Protein AF-A0A1B6LUY5-F1 (afdb_monomer)

Radius of gyration: 15.47 Å; Cα contacts (8 Å, |Δi|>4): 117; chains: 1; bounding box: 33×31×54 Å

Foldseek 3Di:
DVVVVVVVVVVVVVVVLVVLVVVLVVLVVCLVVVHDCVVVALVSLLVSLLRLALSSLQSLLSVLLVDDPVRLVNNVVVVVLVSLVVSLVVLVVVPPPDPRSVSSNVSSVSNNVSLCPDPPSVD

pLDDT: mean 88.22, std 9.44, range [56.03, 97.12]

Nearest PDB structures (foldseek):
  6qvh-assembly1_A  TM=4.435E-01  e=5.216E+00  Streptomyces lividans 1326

Secondary structure (DSSP, 8-state):
-HHHHHHHHHHHHHHHHHHHHHHHHHHHHHHHHT---TT--HHHHHHHHTS--HHHHHHHHHHHTT--HHHHHHHHHTTHHHHHHHHHHHHHHT--SSHHHHHHHHHHHHHHHHHHTSSSTT-

Organism: NCBI:txid36148

Structure (mmCIF, N/CA/C/O backbone):
data_AF-A0A1B6LUY5-F1
#
_entry.id   AF-A0A1B6LUY5-F1
#
loop_
_atom_site.group_PDB
_atom_site.id
_atom_site.type_symbol
_atom_site.label_atom_id
_atom_site.label_alt_id
_atom_site.label_comp_id
_atom_site.label_asym_id
_atom_site.label_entity_id
_atom_site.label_seq_id
_atom_site.pdbx_PDB_ins_code
_atom_site.Cartn_x
_atom_site.Cartn_y
_atom_site.Cartn_z
_atom_site.occupancy
_atom_site.B_iso_or_equiv
_atom_site.auth_seq_id
_atom_site.auth_comp_id
_atom_site.auth_asym_id
_atom_site.auth_atom_id
_atom_site.pdbx_PDB_model_num
ATOM 1 N N . ASP A 1 1 ? -2.981 0.185 -38.526 1.00 75.06 1 ASP A N 1
ATOM 2 C CA . ASP A 1 1 ? -1.573 -0.161 -38.239 1.00 75.06 1 ASP A CA 1
ATOM 3 C C . ASP A 1 1 ? -1.399 -0.546 -36.767 1.00 75.06 1 ASP A C 1
ATOM 5 O O . ASP A 1 1 ? -1.910 0.148 -35.888 1.00 75.06 1 ASP A O 1
ATOM 9 N N . ALA A 1 2 ? -0.711 -1.658 -36.504 1.00 62.69 2 ALA A N 1
ATOM 10 C CA . ALA A 1 2 ? -0.390 -2.151 -35.165 1.00 62.69 2 ALA A CA 1
ATOM 11 C C . ALA A 1 2 ? 0.497 -1.172 -34.373 1.00 62.69 2 ALA A C 1
ATOM 13 O O . ALA A 1 2 ? 0.278 -0.996 -33.174 1.00 62.69 2 ALA A O 1
ATOM 14 N N . ARG A 1 3 ? 1.407 -0.442 -35.040 1.00 65.62 3 ARG A N 1
ATOM 15 C CA . ARG A 1 3 ? 2.269 0.566 -34.386 1.00 65.62 3 ARG A CA 1
ATOM 16 C C . ARG A 1 3 ? 1.484 1.774 -33.870 1.00 65.62 3 ARG A C 1
ATOM 18 O O . ARG A 1 3 ? 1.812 2.326 -32.823 1.00 65.62 3 ARG A O 1
ATOM 25 N N . GLY A 1 4 ? 0.415 2.172 -34.562 1.00 72.06 4 GLY A N 1
ATOM 26 C CA . GLY A 1 4 ? -0.482 3.247 -34.117 1.00 72.06 4 GLY A CA 1
ATOM 27 C C . GLY A 1 4 ? -1.395 2.862 -32.944 1.00 72.06 4 GLY A C 1
ATOM 28 O O . GLY A 1 4 ? -1.838 3.734 -32.197 1.00 72.06 4 GLY A O 1
ATOM 29 N N . ARG A 1 5 ? -1.690 1.569 -32.756 1.00 79.31 5 ARG A N 1
ATOM 30 C CA . ARG A 1 5 ? -2.412 1.076 -31.567 1.00 79.31 5 ARG A CA 1
ATOM 31 C C . ARG A 1 5 ? -1.488 0.988 -30.352 1.00 79.31 5 ARG A C 1
ATOM 33 O O . ARG A 1 5 ? -1.865 1.463 -29.290 1.00 79.31 5 ARG A O 1
ATOM 40 N N . TRP A 1 6 ? -0.265 0.484 -30.540 1.00 71.38 6 TRP A N 1
ATOM 41 C CA . TRP A 1 6 ? 0.757 0.419 -29.488 1.00 71.38 6 TRP A CA 1
ATOM 42 C C . TRP A 1 6 ? 1.101 1.798 -28.915 1.00 71.38 6 TRP A C 1
ATOM 44 O O . TRP A 1 6 ? 1.078 1.977 -27.704 1.00 71.38 6 TRP A O 1
ATOM 54 N N . ARG A 1 7 ? 1.327 2.805 -29.772 1.00 74.50 7 ARG A N 1
ATOM 55 C CA . ARG A 1 7 ? 1.593 4.182 -29.316 1.00 74.50 7 ARG A CA 1
ATOM 56 C C . ARG A 1 7 ? 0.463 4.760 -28.462 1.00 74.50 7 ARG A C 1
ATOM 58 O O . ARG A 1 7 ? 0.735 5.359 -27.431 1.00 74.50 7 ARG A O 1
ATOM 65 N N . ARG A 1 8 ? -0.798 4.538 -28.854 1.00 72.25 8 ARG A N 1
ATOM 66 C CA . ARG A 1 8 ? -1.961 4.982 -28.069 1.00 72.25 8 ARG A CA 1
ATOM 67 C C . ARG A 1 8 ? -2.065 4.258 -26.729 1.00 72.25 8 ARG A C 1
ATOM 69 O O . ARG A 1 8 ? -2.309 4.913 -25.728 1.00 72.25 8 ARG A O 1
ATOM 76 N N . ALA A 1 9 ? -1.833 2.946 -26.701 1.00 71.12 9 ALA A N 1
ATOM 77 C CA . ALA A 1 9 ? -1.841 2.174 -25.459 1.00 71.12 9 ALA A CA 1
ATOM 78 C C . ALA A 1 9 ? -0.751 2.644 -24.480 1.00 71.12 9 ALA A C 1
ATOM 80 O O . ALA A 1 9 ? -1.042 2.853 -23.308 1.00 71.12 9 ALA A O 1
ATOM 81 N N . VAL A 1 10 ? 0.469 2.892 -24.973 1.00 74.38 10 VAL A N 1
ATOM 82 C CA . VAL A 1 10 ? 1.578 3.435 -24.166 1.00 74.38 10 VAL A CA 1
ATOM 83 C C . VAL A 1 10 ? 1.268 4.845 -23.660 1.00 74.38 10 VAL A C 1
ATOM 85 O O . VAL A 1 10 ? 1.565 5.183 -22.521 1.00 74.38 10 VAL A O 1
ATOM 88 N N . GLN A 1 11 ? 0.653 5.690 -24.484 1.00 75.44 11 GLN A N 1
ATOM 89 C CA . GLN A 1 11 ? 0.321 7.051 -24.071 1.00 75.44 11 GLN A CA 1
ATOM 90 C C . GLN A 1 11 ? -0.810 7.088 -23.036 1.00 75.44 11 GLN A C 1
ATOM 92 O O . GLN A 1 11 ? -0.754 7.885 -22.103 1.00 75.44 11 GLN A O 1
ATOM 97 N N . LEU A 1 12 ? -1.794 6.192 -23.162 1.00 75.69 12 LEU A N 1
ATOM 98 C CA . LEU A 1 12 ? -2.829 5.988 -22.150 1.00 75.69 12 LEU A CA 1
ATOM 99 C C . LEU A 1 12 ? -2.226 5.471 -20.838 1.00 75.69 12 LEU A C 1
ATOM 101 O O . LEU A 1 12 ? -2.536 6.018 -19.785 1.00 75.69 12 LEU A O 1
ATOM 105 N N . SER A 1 13 ? -1.325 4.483 -20.883 1.00 74.50 13 SER A N 1
ATOM 106 C CA . SER A 1 13 ? -0.705 3.942 -19.666 1.00 74.50 13 SER A CA 1
ATOM 107 C C . SER A 1 13 ? 0.190 4.960 -18.953 1.00 74.50 13 SER A C 1
ATOM 109 O O . SER A 1 13 ? 0.146 5.051 -17.729 1.00 74.50 13 SER A O 1
ATOM 111 N N . LEU A 1 14 ? 0.946 5.774 -19.697 1.00 74.88 14 LEU A N 1
ATOM 112 C CA . LEU A 1 14 ? 1.728 6.882 -19.136 1.00 74.88 14 LEU A CA 1
ATOM 113 C C . LEU A 1 14 ? 0.838 7.969 -18.520 1.00 74.88 14 LEU A C 1
ATOM 115 O O . LEU A 1 14 ? 1.184 8.517 -17.476 1.00 74.88 14 LEU A O 1
ATOM 119 N N . GLY A 1 15 ? -0.299 8.283 -19.149 1.00 79.12 15 GLY A N 1
ATOM 120 C CA . GLY A 1 15 ? -1.276 9.227 -18.603 1.00 79.12 15 GLY A CA 1
ATOM 121 C C . GLY A 1 15 ? -1.866 8.745 -17.278 1.00 79.12 15 GLY A C 1
ATOM 122 O O . GLY A 1 15 ? -1.888 9.497 -16.308 1.00 79.12 15 GLY A O 1
ATOM 123 N N . VAL A 1 16 ? -2.255 7.469 -17.218 1.00 76.50 16 VAL A N 1
ATOM 124 C CA . VAL A 1 16 ? -2.764 6.833 -15.994 1.00 76.50 16 VAL A CA 1
ATOM 125 C C . VAL A 1 16 ? -1.703 6.823 -14.892 1.00 76.50 16 VAL A C 1
ATOM 127 O O . VAL A 1 16 ? -2.007 7.205 -13.768 1.00 76.50 16 VAL A O 1
ATOM 130 N N . ALA A 1 17 ? -0.454 6.456 -15.200 1.00 74.75 17 ALA A N 1
ATOM 131 C CA . ALA A 1 17 ? 0.627 6.447 -14.212 1.00 74.75 17 ALA A CA 1
ATOM 132 C C . ALA A 1 17 ? 0.851 7.832 -13.579 1.00 74.75 17 ALA A C 1
ATOM 134 O O . ALA A 1 17 ? 0.896 7.943 -12.358 1.00 74.75 17 ALA A O 1
ATOM 135 N N . ARG A 1 18 ? 0.894 8.892 -14.400 1.00 78.88 18 ARG A N 1
ATOM 136 C CA . ARG A 1 18 ? 1.039 10.279 -13.923 1.00 78.88 18 ARG A CA 1
ATOM 137 C C . ARG A 1 18 ? -0.129 10.739 -13.060 1.00 78.88 18 ARG A C 1
ATOM 139 O O . ARG A 1 18 ? 0.075 11.439 -12.077 1.00 78.88 18 ARG A O 1
ATOM 146 N N . GLN A 1 19 ? -1.351 10.373 -13.439 1.00 80.75 19 GLN A N 1
ATOM 147 C CA . GLN A 1 19 ? -2.530 10.718 -12.653 1.00 80.75 19 GLN A CA 1
ATOM 148 C C . GLN A 1 19 ? -2.483 10.035 -11.283 1.00 80.75 19 GLN A C 1
ATOM 150 O O . GLN A 1 19 ? -2.710 10.683 -10.270 1.00 80.75 19 GLN A O 1
ATOM 155 N N . VAL A 1 20 ? -2.128 8.751 -11.240 1.00 76.50 20 VAL A N 1
ATOM 156 C CA . VAL A 1 20 ? -2.036 7.996 -9.985 1.00 76.50 20 VAL A CA 1
ATOM 157 C C . VAL A 1 20 ? -0.906 8.514 -9.086 1.00 76.50 20 VAL A C 1
ATOM 159 O O . VAL A 1 20 ? -1.080 8.581 -7.872 1.00 76.50 20 VAL A O 1
ATOM 162 N N . GLU A 1 21 ? 0.225 8.926 -9.659 1.00 80.75 21 GLU A N 1
ATOM 163 C CA . GLU A 1 21 ? 1.286 9.629 -8.925 1.00 80.75 21 GLU A CA 1
ATOM 164 C C . GLU A 1 21 ? 0.764 10.924 -8.280 1.00 80.75 21 GLU A C 1
ATOM 166 O O . GLU A 1 21 ? 0.991 11.147 -7.087 1.00 80.75 21 GLU A O 1
ATOM 171 N N . ALA A 1 22 ? 0.003 11.735 -9.020 1.00 87.31 22 ALA A N 1
ATOM 172 C CA . ALA A 1 22 ? -0.597 12.960 -8.492 1.00 87.31 22 ALA A CA 1
ATOM 173 C C . ALA A 1 22 ? -1.594 12.688 -7.348 1.00 87.31 22 ALA A C 1
ATOM 175 O O . ALA A 1 22 ? -1.619 13.431 -6.367 1.00 87.31 22 ALA A O 1
ATOM 176 N N . GLU A 1 23 ? -2.370 11.600 -7.417 1.00 88.44 23 GLU A N 1
ATOM 177 C CA . GLU A 1 23 ? -3.241 11.190 -6.304 1.00 88.44 23 GLU A CA 1
ATOM 178 C C . GLU A 1 23 ? -2.427 10.813 -5.053 1.00 88.44 23 GLU A C 1
ATOM 180 O O . GLU A 1 23 ? -2.823 11.140 -3.936 1.00 88.44 23 GLU A O 1
ATOM 185 N N . GLY A 1 24 ? -1.251 10.193 -5.207 1.00 89.94 24 GLY A N 1
ATOM 186 C CA . GLY A 1 24 ? -0.345 9.906 -4.087 1.00 89.94 24 GLY A CA 1
ATOM 187 C C . GLY A 1 24 ? 0.151 11.168 -3.377 1.00 89.94 24 GLY A C 1
ATOM 188 O O . GLY A 1 24 ? 0.198 11.219 -2.145 1.00 89.94 24 GLY A O 1
ATOM 189 N N . GLU A 1 25 ? 0.484 12.208 -4.140 1.00 92.19 25 GLU A N 1
ATOM 190 C CA . GLU A 1 25 ? 0.870 13.519 -3.600 1.00 92.19 25 GLU A CA 1
ATOM 191 C C . GLU A 1 25 ? -0.296 14.213 -2.899 1.00 92.19 25 GLU A C 1
ATOM 193 O O . GLU A 1 25 ? -0.133 14.738 -1.794 1.00 92.19 25 GLU A O 1
ATOM 198 N N . ARG A 1 26 ? -1.484 14.160 -3.502 1.00 93.25 26 ARG A N 1
ATOM 199 C CA . ARG A 1 26 ? -2.703 14.724 -2.927 1.00 93.25 26 ARG A CA 1
ATOM 200 C C . ARG A 1 26 ? -3.075 14.040 -1.612 1.00 93.25 26 ARG A C 1
ATOM 202 O O . ARG A 1 26 ? -3.325 14.726 -0.628 1.00 93.25 26 ARG A O 1
ATOM 209 N N . LEU A 1 27 ? -3.007 12.709 -1.543 1.00 94.00 27 LEU A N 1
ATOM 210 C CA . LEU A 1 27 ? -3.225 11.971 -0.296 1.00 94.00 27 LEU A CA 1
ATOM 211 C C . LEU A 1 27 ? -2.233 12.410 0.787 1.00 94.00 27 LEU A C 1
ATOM 213 O O . LEU A 1 27 ? -2.613 12.619 1.939 1.00 94.00 27 LEU A O 1
ATOM 217 N N . LEU A 1 28 ? -0.955 12.593 0.442 1.00 93.62 28 LEU A N 1
ATOM 218 C CA . LEU A 1 2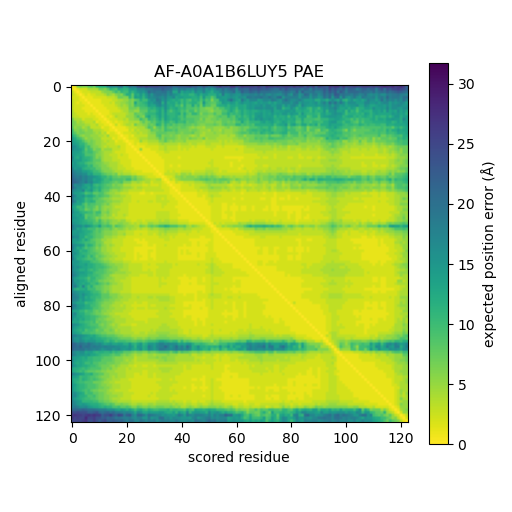8 ? 0.035 13.098 1.398 1.00 93.62 28 LEU A CA 1
ATOM 219 C C . LEU A 1 28 ? -0.294 14.505 1.887 1.00 93.62 28 LEU A C 1
ATOM 221 O O . LEU A 1 28 ? -0.101 14.785 3.074 1.00 93.62 28 LEU A O 1
ATOM 225 N N . GLN A 1 29 ? -0.765 15.375 0.998 1.00 93.81 29 GLN A N 1
ATOM 226 C CA . GLN A 1 29 ? -1.197 16.719 1.350 1.00 93.81 29 GLN A CA 1
ATOM 227 C C . GLN A 1 29 ? -2.371 16.669 2.333 1.00 93.81 29 GLN A C 1
ATOM 229 O O . GLN A 1 29 ? -2.246 17.219 3.427 1.00 93.81 29 GLN A O 1
ATOM 234 N N . ASP A 1 30 ? -3.437 15.937 2.013 1.00 93.69 30 ASP A N 1
ATOM 235 C CA . ASP A 1 30 ? -4.630 15.802 2.858 1.00 93.69 30 ASP A CA 1
ATOM 236 C C . ASP A 1 30 ? -4.264 15.261 4.256 1.00 93.69 30 ASP A C 1
ATOM 238 O O . ASP A 1 30 ? -4.670 15.809 5.286 1.00 93.69 30 ASP A O 1
ATOM 242 N N . ILE A 1 31 ? -3.403 14.234 4.306 1.00 93.00 31 ILE A N 1
ATOM 243 C CA . ILE A 1 31 ? -2.879 13.636 5.545 1.00 93.00 31 ILE A CA 1
ATOM 244 C C . ILE A 1 31 ? -2.103 14.651 6.389 1.00 93.00 31 ILE A C 1
ATOM 246 O O . ILE A 1 31 ? -2.230 14.648 7.621 1.00 93.00 31 ILE A O 1
ATOM 250 N N . ASN A 1 32 ? -1.249 15.464 5.764 1.00 92.38 32 ASN A N 1
ATOM 251 C CA . ASN A 1 32 ? -0.404 16.436 6.462 1.00 92.38 32 ASN A CA 1
ATOM 252 C C . ASN A 1 32 ? -1.205 17.666 6.913 1.00 92.38 32 ASN A C 1
ATOM 254 O O . ASN A 1 32 ? -0.899 18.237 7.957 1.00 92.38 32 ASN A O 1
ATOM 258 N N . SER A 1 33 ? -2.238 18.042 6.161 1.00 92.88 33 SER A N 1
ATOM 259 C CA . SER A 1 33 ? -3.168 19.121 6.499 1.00 92.88 33 SER A CA 1
ATOM 260 C C . SER A 1 33 ? -4.232 18.707 7.521 1.00 92.88 33 SER A C 1
ATOM 262 O O . SER A 1 33 ? -4.981 19.562 7.983 1.00 92.88 33 SER A O 1
ATOM 264 N N . GLY A 1 34 ? -4.297 17.421 7.893 1.00 88.81 34 GLY A N 1
ATOM 265 C CA . GLY A 1 34 ? -5.283 16.908 8.846 1.00 88.81 34 GLY A CA 1
ATOM 266 C C . GLY A 1 34 ? -6.716 16.988 8.320 1.00 88.81 34 GLY A C 1
ATOM 267 O O . GLY A 1 34 ? -7.643 17.141 9.112 1.00 88.81 34 GLY A O 1
ATOM 268 N N . GLN A 1 35 ? -6.889 16.938 6.996 1.00 87.69 35 GLN A N 1
ATOM 269 C CA . GLN A 1 35 ? -8.210 16.935 6.379 1.00 87.69 35 GLN A CA 1
ATOM 270 C C . GLN A 1 35 ? -8.942 15.622 6.654 1.00 87.69 35 GLN A C 1
ATOM 272 O O . GLN A 1 35 ? -8.339 14.619 7.045 1.00 87.69 35 GLN A O 1
ATOM 277 N N . ASP A 1 36 ? -10.255 15.643 6.429 1.00 86.06 36 ASP A N 1
ATOM 278 C CA . ASP A 1 36 ? -11.029 14.412 6.360 1.00 86.06 36 ASP A CA 1
ATOM 279 C C . ASP A 1 36 ? -10.473 13.515 5.243 1.00 86.06 36 ASP A C 1
ATOM 281 O O . ASP A 1 36 ? -10.097 13.995 4.171 1.00 86.06 36 ASP A O 1
ATOM 285 N N . LEU A 1 37 ? -10.374 12.219 5.533 1.00 90.38 37 LEU A N 1
ATOM 286 C CA . LEU A 1 37 ? -9.801 11.214 4.637 1.00 90.38 37 LEU A CA 1
ATOM 287 C C . LEU A 1 37 ? -10.881 10.307 4.039 1.00 90.38 37 LEU A C 1
ATOM 289 O O . LEU A 1 37 ? -10.546 9.298 3.428 1.00 90.38 37 LEU A O 1
ATOM 293 N N . SER A 1 38 ? -12.160 10.657 4.203 1.00 87.69 38 SER A N 1
ATOM 294 C CA . SER A 1 38 ? -13.292 9.893 3.672 1.00 87.69 38 SER A CA 1
ATOM 295 C C . SER A 1 38 ? -13.248 9.725 2.152 1.00 87.69 38 SER A C 1
ATOM 297 O O . SER A 1 38 ? -13.642 8.680 1.662 1.00 87.69 38 SER A O 1
ATOM 299 N N . GLN A 1 39 ? -12.6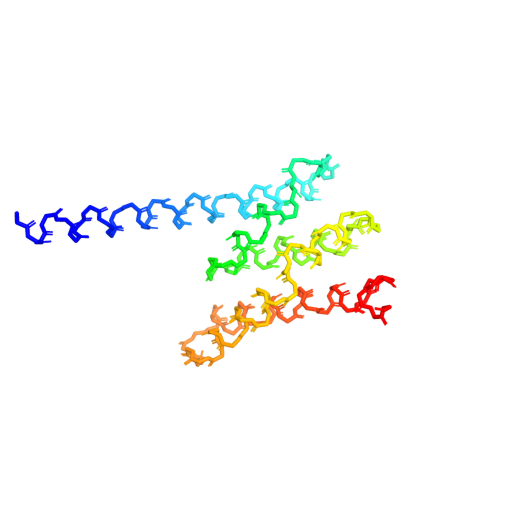85 10.672 1.388 1.00 88.69 39 GLN A N 1
ATOM 300 C CA . GLN A 1 39 ? -12.510 10.492 -0.062 1.00 88.69 39 GLN A CA 1
ATOM 301 C C . GLN A 1 39 ? -11.509 9.386 -0.447 1.00 88.69 39 GLN A C 1
ATOM 303 O O . GLN A 1 39 ? -11.477 8.965 -1.604 1.00 88.69 39 GLN A O 1
ATOM 308 N N . TRP A 1 40 ? -10.667 8.937 0.487 1.00 94.31 40 TRP A N 1
ATOM 309 C CA . TRP A 1 40 ? -9.619 7.947 0.245 1.00 94.31 40 TRP A CA 1
ATOM 310 C C . TRP A 1 40 ? -10.117 6.544 0.572 1.00 94.31 40 TRP A C 1
ATOM 312 O O . TRP A 1 40 ? -9.686 5.903 1.531 1.00 94.31 40 TRP A O 1
ATOM 322 N N . GLU A 1 41 ? -11.050 6.084 -0.255 1.00 94.56 41 GLU A N 1
ATOM 323 C CA . GLU A 1 41 ? -11.661 4.764 -0.132 1.00 94.56 41 GLU A CA 1
ATOM 324 C C . GLU A 1 41 ? -10.635 3.634 -0.365 1.00 94.56 41 GLU A C 1
ATOM 326 O O . GLU A 1 41 ? -9.672 3.812 -1.132 1.00 94.56 41 GLU A O 1
ATOM 331 N N . PRO A 1 42 ? -10.822 2.455 0.260 1.00 95.31 42 PRO A N 1
ATOM 332 C CA . PRO A 1 42 ? -9.890 1.334 0.146 1.00 95.31 42 PRO A CA 1
ATOM 333 C C . PRO A 1 42 ? -9.582 0.923 -1.298 1.00 95.31 42 PRO A C 1
ATOM 335 O O . PRO A 1 42 ? -8.412 0.767 -1.649 1.00 95.31 42 PRO A O 1
ATOM 338 N N . ASP A 1 43 ? -10.598 0.834 -2.161 1.00 93.69 43 ASP A N 1
ATOM 339 C CA . ASP A 1 43 ? -10.438 0.446 -3.569 1.00 93.69 43 ASP A CA 1
ATOM 340 C C . ASP A 1 43 ? -9.509 1.384 -4.346 1.00 93.69 43 ASP A C 1
ATOM 342 O O . ASP A 1 43 ? -8.665 0.932 -5.127 1.00 93.69 43 ASP A O 1
ATOM 346 N N . LEU A 1 44 ? -9.625 2.696 -4.114 1.00 92.31 44 LEU A N 1
ATOM 3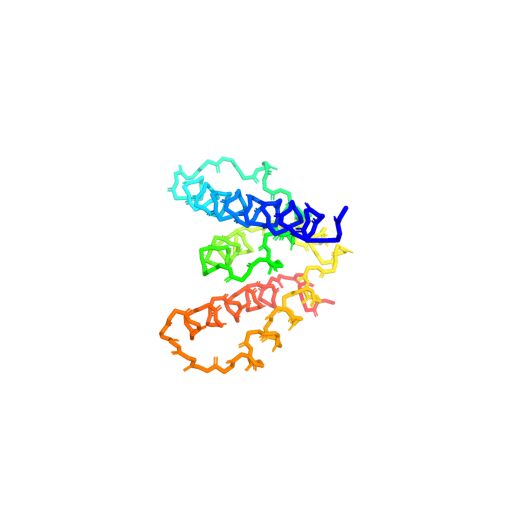47 C CA . LEU A 1 44 ? -8.761 3.693 -4.744 1.00 92.31 44 LEU A CA 1
ATOM 348 C C . LEU A 1 44 ? -7.314 3.506 -4.278 1.00 92.31 44 LEU A C 1
ATOM 350 O O . LEU A 1 44 ? -6.392 3.465 -5.094 1.00 92.31 44 LEU A O 1
ATOM 354 N N . CYS A 1 45 ? -7.114 3.318 -2.975 1.00 94.38 45 CYS A N 1
ATOM 355 C CA . CYS A 1 45 ? -5.791 3.079 -2.408 1.00 94.38 45 CYS A CA 1
ATOM 356 C C . CYS A 1 45 ? -5.168 1.783 -2.953 1.00 94.38 45 CYS A C 1
ATOM 358 O O . CYS A 1 45 ? -3.987 1.754 -3.297 1.00 94.38 45 CYS A O 1
ATOM 360 N N . ILE A 1 46 ? -5.958 0.724 -3.126 1.00 94.75 46 ILE A N 1
ATOM 361 C CA . ILE A 1 46 ? -5.508 -0.537 -3.729 1.00 94.75 46 ILE A CA 1
ATOM 362 C C . ILE A 1 46 ? -5.096 -0.336 -5.192 1.00 94.75 46 ILE A C 1
ATOM 364 O O . ILE A 1 46 ? -4.064 -0.857 -5.623 1.00 94.75 46 ILE A O 1
ATOM 368 N N . GLN A 1 47 ? -5.837 0.463 -5.964 1.00 91.69 47 GLN A N 1
ATOM 369 C CA . GLN A 1 47 ? -5.434 0.823 -7.328 1.00 91.69 47 GLN A CA 1
ATOM 370 C C . GLN A 1 47 ? -4.108 1.592 -7.348 1.00 91.69 47 GLN A C 1
ATOM 372 O O . GLN A 1 47 ? -3.247 1.310 -8.185 1.00 91.69 47 GLN A O 1
ATOM 377 N N . MET A 1 48 ? -3.904 2.506 -6.400 1.00 92.88 48 MET A N 1
ATOM 378 C CA . MET A 1 48 ? -2.653 3.251 -6.259 1.00 92.88 48 MET A CA 1
ATOM 379 C C . MET A 1 48 ? -1.460 2.342 -5.915 1.00 92.88 48 MET A C 1
ATOM 381 O O . MET A 1 48 ? -0.374 2.553 -6.458 1.00 92.88 48 MET A O 1
ATOM 385 N N . LEU A 1 49 ? -1.646 1.304 -5.085 1.00 93.94 49 LEU A N 1
ATOM 386 C CA . LEU A 1 49 ? -0.602 0.320 -4.728 1.00 93.94 49 LEU A CA 1
ATOM 387 C C . LEU A 1 49 ? -0.088 -0.500 -5.917 1.00 93.94 49 LEU A C 1
ATOM 389 O O . LEU A 1 49 ? 1.032 -1.011 -5.875 1.00 93.94 49 LEU A O 1
ATOM 393 N N . ARG A 1 50 ? -0.885 -0.635 -6.983 1.00 90.69 50 ARG A N 1
ATOM 394 C CA . ARG A 1 50 ? -0.480 -1.345 -8.208 1.00 90.69 50 ARG A CA 1
ATOM 395 C C . ARG A 1 50 ? 0.481 -0.528 -9.070 1.00 90.69 50 ARG A C 1
ATOM 397 O O . ARG A 1 50 ? 1.132 -1.086 -9.955 1.00 90.69 50 ARG A O 1
ATOM 404 N N . ILE A 1 51 ? 0.585 0.779 -8.823 1.00 85.69 51 ILE A N 1
ATOM 405 C CA . ILE A 1 51 ? 1.525 1.662 -9.508 1.00 85.69 51 ILE A CA 1
ATOM 406 C C . ILE A 1 51 ? 2.791 1.788 -8.649 1.00 85.69 51 ILE A C 1
ATOM 408 O O . ILE A 1 51 ? 2.711 2.213 -7.497 1.00 85.69 51 ILE A O 1
ATOM 412 N N . PRO A 1 52 ? 3.976 1.430 -9.178 1.00 76.31 52 PRO A N 1
ATOM 413 C CA . PRO A 1 52 ? 5.216 1.338 -8.411 1.00 76.31 52 PRO A CA 1
ATOM 414 C C . PRO A 1 52 ? 5.858 2.717 -8.182 1.00 76.31 52 PRO A C 1
ATOM 416 O O . PRO A 1 52 ? 7.020 2.925 -8.523 1.00 76.31 52 PRO A O 1
ATOM 419 N N . ALA A 1 53 ? 5.103 3.659 -7.624 1.00 84.38 53 ALA A N 1
ATOM 420 C CA . ALA A 1 53 ? 5.580 4.984 -7.257 1.00 84.38 53 ALA A CA 1
ATOM 421 C C . ALA A 1 53 ? 5.820 5.047 -5.745 1.00 84.38 53 ALA A C 1
ATOM 423 O O . ALA A 1 53 ? 4.933 4.736 -4.948 1.00 84.38 53 ALA A O 1
ATOM 424 N N . ALA A 1 54 ? 7.017 5.479 -5.337 1.00 88.38 54 ALA A N 1
ATOM 425 C CA . ALA A 1 54 ? 7.400 5.566 -3.927 1.00 88.38 54 ALA A CA 1
ATOM 426 C C . ALA A 1 54 ? 6.391 6.373 -3.093 1.00 88.38 54 ALA A C 1
ATOM 428 O O . ALA A 1 54 ? 6.030 5.966 -1.988 1.00 88.38 54 ALA A O 1
ATOM 429 N N . GLN A 1 55 ? 5.909 7.492 -3.642 1.00 90.94 55 GLN A N 1
ATOM 430 C CA . GLN A 1 55 ? 4.937 8.364 -2.984 1.00 90.94 55 GLN A CA 1
ATOM 431 C C . GLN A 1 55 ? 3.634 7.652 -2.627 1.00 90.94 55 GLN A C 1
ATOM 433 O O . GLN A 1 55 ? 3.131 7.870 -1.528 1.00 90.94 55 GLN A O 1
ATOM 438 N N . ASN A 1 56 ? 3.146 6.742 -3.475 1.00 93.44 56 ASN A N 1
ATOM 439 C CA . ASN A 1 56 ? 1.920 5.992 -3.202 1.00 93.44 56 ASN A CA 1
ATOM 440 C C . ASN A 1 56 ? 2.082 5.148 -1.940 1.00 93.44 56 ASN A C 1
ATOM 442 O O . ASN A 1 56 ? 1.255 5.220 -1.036 1.00 93.44 56 ASN A O 1
ATOM 446 N N . TYR A 1 57 ? 3.190 4.413 -1.825 1.00 95.81 57 TYR A N 1
ATOM 447 C CA . TYR A 1 57 ? 3.461 3.607 -0.636 1.00 95.81 57 TYR A CA 1
ATOM 448 C C . TYR A 1 57 ? 3.643 4.464 0.621 1.00 95.81 57 TYR A C 1
ATOM 450 O O . TYR A 1 57 ? 3.163 4.090 1.689 1.00 95.81 57 TYR A O 1
ATOM 458 N N . VAL A 1 58 ? 4.295 5.629 0.527 1.00 95.81 58 VAL A N 1
ATOM 459 C CA . VAL A 1 58 ? 4.416 6.546 1.677 1.00 95.81 58 VAL A CA 1
ATOM 460 C C . VAL A 1 58 ? 3.037 7.036 2.122 1.00 95.81 58 VAL A C 1
ATOM 462 O O . VAL A 1 58 ? 2.730 7.013 3.317 1.00 95.81 58 VAL A O 1
ATOM 465 N N . ALA A 1 59 ? 2.213 7.477 1.173 1.00 95.69 59 ALA A N 1
ATOM 466 C CA . ALA A 1 59 ? 0.880 8.013 1.415 1.00 95.69 59 ALA A CA 1
ATOM 467 C C . ALA A 1 59 ? -0.026 6.967 2.072 1.00 95.69 59 ALA A C 1
ATOM 469 O O . ALA A 1 59 ? -0.590 7.195 3.144 1.00 95.69 59 ALA A O 1
ATOM 470 N N . ILE A 1 60 ? -0.065 5.773 1.488 1.00 96.50 60 ILE A N 1
ATOM 471 C CA . ILE A 1 60 ? -0.927 4.677 1.924 1.00 96.50 60 ILE A CA 1
ATOM 472 C C . ILE A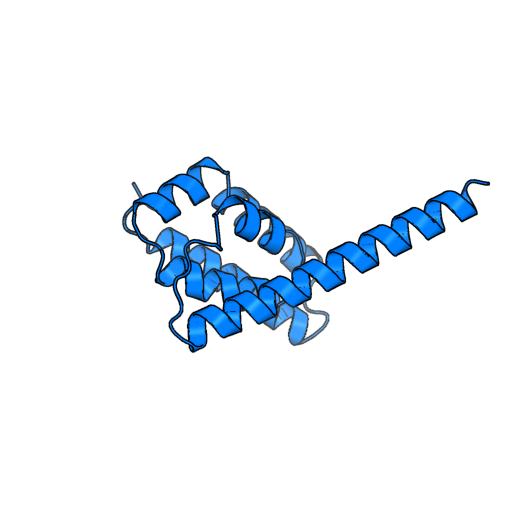 1 60 ? -0.439 4.092 3.250 1.00 96.50 60 ILE A C 1
ATOM 474 O O . ILE A 1 60 ? -1.248 3.841 4.133 1.00 96.50 60 ILE A O 1
ATOM 478 N N . SER A 1 61 ? 0.873 3.984 3.477 1.00 96.69 61 SER A N 1
ATOM 479 C CA . SER A 1 61 ? 1.434 3.611 4.788 1.00 96.69 61 SER A CA 1
ATOM 480 C C . SER A 1 61 ? 0.964 4.548 5.904 1.00 96.69 61 SER A C 1
ATOM 482 O O . SER A 1 61 ? 0.654 4.097 7.010 1.00 96.69 61 SER A O 1
ATOM 484 N N . LYS A 1 62 ? 0.892 5.860 5.641 1.00 96.12 62 LYS A N 1
ATOM 485 C CA . LYS A 1 62 ? 0.367 6.833 6.611 1.00 96.12 62 LYS A CA 1
ATOM 486 C C . LYS A 1 62 ? -1.146 6.699 6.799 1.00 96.12 62 LYS A C 1
ATOM 488 O O . LYS A 1 62 ? -1.594 6.791 7.941 1.00 96.12 62 LYS A O 1
ATOM 493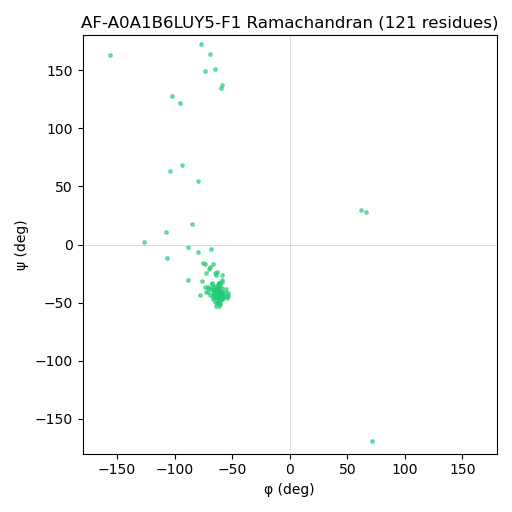 N N . LEU A 1 63 ? -1.903 6.475 5.724 1.00 96.19 63 LEU A N 1
ATOM 494 C CA . LEU A 1 63 ? -3.351 6.258 5.783 1.00 96.19 63 LEU A CA 1
ATOM 495 C C . LEU A 1 63 ? -3.689 5.003 6.597 1.00 96.19 63 LEU A C 1
ATOM 497 O O . LEU A 1 63 ? -4.442 5.092 7.560 1.00 96.19 63 LEU A O 1
ATOM 501 N N . LEU A 1 64 ? -3.049 3.870 6.297 1.00 96.06 64 LEU A N 1
ATOM 502 C CA . LEU A 1 64 ? -3.244 2.586 6.982 1.00 96.06 64 LEU A CA 1
ATOM 503 C C . LEU A 1 64 ? -3.021 2.684 8.496 1.00 96.06 64 LEU A C 1
ATOM 505 O O . LEU A 1 64 ? -3.763 2.092 9.270 1.00 96.06 64 LEU A O 1
ATOM 509 N N . LYS A 1 65 ? -2.035 3.474 8.938 1.00 94.56 65 LYS A N 1
ATOM 510 C CA . LYS A 1 65 ? -1.765 3.706 10.371 1.00 94.56 65 LYS A CA 1
ATOM 511 C C . LYS A 1 65 ? -2.846 4.524 11.082 1.00 94.56 65 LYS A C 1
ATOM 513 O O . LYS A 1 65 ? -2.877 4.531 12.308 1.00 94.56 65 LYS A O 1
ATOM 518 N N . ARG A 1 66 ? -3.667 5.265 10.335 1.00 92.81 66 ARG A N 1
ATOM 519 C CA . ARG A 1 66 ? -4.762 6.108 10.845 1.00 92.81 66 ARG A CA 1
ATOM 520 C C . ARG A 1 66 ? -6.140 5.508 10.569 1.00 92.81 66 ARG A C 1
ATOM 522 O O . ARG A 1 66 ? -7.127 6.010 11.102 1.00 92.81 66 ARG A O 1
ATOM 529 N N . ALA A 1 67 ? -6.206 4.477 9.732 1.00 93.56 67 ALA A N 1
ATOM 530 C CA . ALA A 1 67 ? -7.439 3.828 9.340 1.00 93.56 67 ALA A CA 1
ATOM 531 C C . ALA A 1 67 ? -8.157 3.260 10.568 1.00 93.56 67 ALA A C 1
ATOM 533 O O . ALA A 1 67 ? -7.558 2.634 11.445 1.00 93.56 67 ALA A O 1
ATOM 534 N N . ASN A 1 68 ? -9.465 3.490 10.625 1.00 93.25 68 ASN A N 1
ATOM 535 C CA . ASN A 1 68 ? -10.313 2.882 11.637 1.00 93.25 68 ASN A CA 1
ATOM 536 C C . ASN A 1 68 ? -10.607 1.409 11.285 1.00 93.25 68 ASN A C 1
ATOM 538 O O . ASN A 1 68 ? -10.297 0.936 10.190 1.00 93.25 68 ASN A O 1
ATOM 542 N N . LYS A 1 69 ? -11.243 0.689 12.219 1.00 93.38 69 LYS A N 1
ATOM 543 C CA . LYS A 1 69 ? -11.573 -0.737 12.059 1.00 93.38 69 LYS A CA 1
ATOM 544 C C . LYS A 1 69 ? -12.367 -1.024 10.777 1.00 93.38 69 LYS A C 1
ATOM 546 O O . LYS A 1 69 ? -12.056 -1.985 10.086 1.00 93.38 69 LYS A O 1
ATOM 551 N N . LYS A 1 70 ? -13.373 -0.197 10.473 1.00 94.12 70 LYS A N 1
ATOM 552 C CA . LYS A 1 70 ? -14.249 -0.378 9.309 1.00 94.12 70 LYS A CA 1
ATOM 553 C C . LYS A 1 70 ? -13.460 -0.268 8.003 1.00 94.12 70 LYS A C 1
ATOM 555 O O . LYS A 1 70 ? -13.520 -1.175 7.189 1.00 94.12 70 LYS A O 1
ATOM 560 N N . TRP A 1 71 ? -12.671 0.795 7.854 1.00 95.50 71 TRP A N 1
ATOM 561 C CA . TRP A 1 71 ? -11.853 1.008 6.660 1.00 95.50 71 TRP A CA 1
ATOM 562 C C . TRP A 1 71 ? -10.839 -0.128 6.463 1.00 95.50 71 TRP A C 1
ATOM 564 O O . TRP A 1 71 ? -10.652 -0.612 5.353 1.00 95.50 71 TRP A O 1
ATOM 574 N N . MET A 1 72 ? -10.195 -0.589 7.546 1.00 96.62 72 MET A N 1
ATOM 575 C CA . MET A 1 72 ? -9.238 -1.702 7.478 1.00 96.62 72 MET A CA 1
ATOM 576 C C . MET A 1 72 ? -9.905 -3.018 7.055 1.00 96.62 72 MET A C 1
ATOM 578 O O . MET A 1 72 ? -9.315 -3.763 6.280 1.00 96.62 72 MET A O 1
ATOM 582 N N . LEU A 1 73 ? -11.122 -3.298 7.538 1.00 95.44 73 LEU A N 1
ATOM 583 C CA . LEU A 1 73 ? -11.896 -4.466 7.108 1.00 95.44 73 LEU A CA 1
ATOM 584 C C . LEU A 1 73 ? -12.189 -4.410 5.609 1.00 95.44 73 LEU A C 1
ATOM 586 O O . LEU A 1 73 ? -11.842 -5.346 4.901 1.00 95.44 73 LEU A O 1
ATOM 590 N N . GLU A 1 74 ? -12.729 -3.294 5.123 1.00 96.06 74 GLU A N 1
ATOM 591 C CA . GLU A 1 74 ? -13.029 -3.108 3.698 1.00 96.06 74 GLU A CA 1
ATOM 592 C C . GLU A 1 74 ? -11.760 -3.236 2.832 1.00 96.06 74 GLU A C 1
ATOM 594 O O . GLU A 1 74 ? -11.765 -3.903 1.802 1.00 96.06 74 GLU A O 1
ATOM 599 N N . PHE A 1 75 ? -10.627 -2.682 3.280 1.00 96.81 75 PHE A N 1
ATOM 600 C CA . PHE A 1 75 ? -9.335 -2.858 2.606 1.00 96.81 75 PHE A CA 1
ATOM 601 C C . PHE A 1 75 ? -8.903 -4.325 2.497 1.00 96.81 75 PHE A C 1
ATOM 603 O O . PHE A 1 75 ? -8.370 -4.732 1.464 1.00 96.81 75 PHE A O 1
ATOM 610 N N . LEU A 1 76 ? -9.107 -5.121 3.548 1.00 96.12 76 LEU A N 1
ATOM 611 C CA . LEU A 1 76 ? -8.782 -6.549 3.542 1.00 96.12 76 LEU A CA 1
ATOM 612 C C . LEU A 1 76 ? -9.764 -7.352 2.678 1.00 96.12 76 LEU A C 1
ATOM 614 O O . LEU A 1 76 ? -9.327 -8.215 1.920 1.00 96.12 76 LEU A O 1
ATOM 618 N N . GLU A 1 77 ? -11.059 -7.040 2.744 1.00 96.06 77 GLU A N 1
ATOM 619 C CA . GLU A 1 77 ? -12.108 -7.651 1.916 1.00 96.06 77 GLU A CA 1
ATOM 620 C C . GLU A 1 77 ? -11.881 -7.404 0.418 1.00 96.06 77 GLU A C 1
ATOM 622 O O . GLU A 1 77 ? -12.147 -8.284 -0.401 1.00 96.06 77 GLU A O 1
ATOM 627 N N . CYS A 1 78 ? -11.305 -6.255 0.058 1.00 96.00 78 CYS A N 1
ATOM 628 C CA . CYS A 1 78 ? -10.911 -5.919 -1.311 1.00 96.00 78 CYS A CA 1
ATOM 629 C C . CYS A 1 78 ? -9.520 -6.455 -1.719 1.00 96.00 78 CYS A C 1
ATOM 631 O O . CYS A 1 78 ? -8.947 -5.990 -2.707 1.00 96.00 78 CYS A O 1
ATOM 633 N N . ASP A 1 79 ? -8.971 -7.434 -0.991 1.00 96.44 79 ASP A N 1
ATOM 634 C CA . ASP A 1 79 ? -7.667 -8.069 -1.251 1.00 96.44 79 ASP A CA 1
ATOM 635 C C . ASP A 1 79 ? -6.463 -7.104 -1.162 1.00 96.44 79 ASP A C 1
ATOM 637 O O . ASP A 1 79 ? -5.421 -7.274 -1.801 1.00 96.44 79 ASP A O 1
ATOM 641 N N . GLY A 1 80 ? -6.563 -6.060 -0.336 1.00 96.25 80 GLY A N 1
ATOM 642 C CA . GLY A 1 80 ? -5.497 -5.069 -0.191 1.00 96.25 80 GLY A CA 1
ATOM 643 C C . GLY A 1 80 ? -4.181 -5.655 0.334 1.00 96.25 80 GLY A C 1
ATOM 644 O O . GLY A 1 80 ? -3.101 -5.222 -0.079 1.00 96.25 80 GLY A O 1
ATOM 645 N N . LEU A 1 81 ? -4.242 -6.681 1.194 1.00 96.06 81 LEU A N 1
ATOM 646 C CA . LEU A 1 81 ? -3.050 -7.400 1.658 1.00 96.06 81 LEU A CA 1
ATOM 647 C C . LEU A 1 81 ? -2.409 -8.232 0.538 1.00 96.06 81 LEU A C 1
ATOM 649 O O . LEU A 1 81 ? -1.186 -8.191 0.387 1.00 96.06 81 LEU A O 1
ATOM 653 N N . GLY A 1 82 ? -3.209 -8.941 -0.265 1.00 96.50 82 GLY A N 1
ATOM 654 C CA . GLY A 1 82 ? -2.717 -9.701 -1.415 1.00 96.50 82 GLY A CA 1
ATOM 655 C C . GLY A 1 82 ? -2.017 -8.797 -2.426 1.00 96.50 82 GLY A C 1
ATOM 656 O O . GLY A 1 82 ? -0.886 -9.075 -2.826 1.00 96.50 82 GLY A O 1
ATOM 657 N N . VAL A 1 83 ? -2.612 -7.641 -2.735 1.00 96.88 83 VAL A N 1
ATOM 658 C CA . VAL A 1 83 ? -2.001 -6.635 -3.618 1.00 96.88 83 VAL A CA 1
ATOM 659 C C . VAL A 1 83 ? -0.685 -6.092 -3.053 1.00 96.88 83 VAL A C 1
ATOM 661 O O . VAL A 1 83 ? 0.267 -5.914 -3.810 1.00 96.88 83 VAL A O 1
ATOM 664 N N . LEU A 1 84 ? -0.574 -5.858 -1.74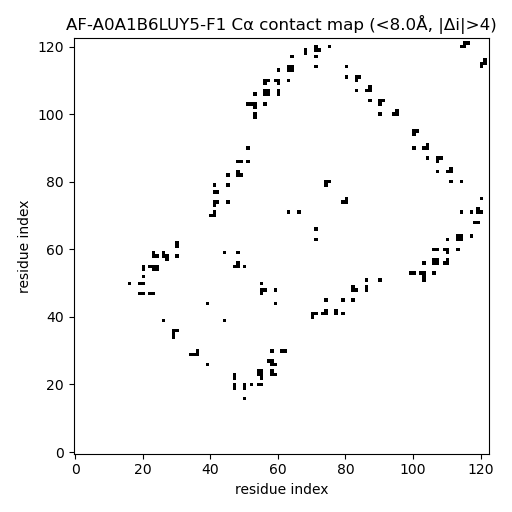0 1.00 96.56 84 LEU A N 1
ATOM 665 C CA . LEU A 1 84 ? 0.693 -5.435 -1.126 1.00 96.56 84 LEU A CA 1
ATOM 666 C C . LEU A 1 84 ? 1.794 -6.493 -1.258 1.00 96.56 84 LEU A C 1
ATOM 668 O O . LEU A 1 84 ? 2.944 -6.144 -1.538 1.00 96.56 84 LEU A O 1
ATOM 672 N N . LEU A 1 85 ? 1.459 -7.767 -1.052 1.00 96.50 85 LEU A N 1
ATOM 673 C CA . LEU A 1 85 ? 2.402 -8.878 -1.192 1.00 96.50 85 LEU A CA 1
ATOM 674 C C . LEU A 1 85 ? 2.848 -9.044 -2.650 1.00 96.50 85 LEU A C 1
ATOM 676 O O . LEU A 1 85 ? 4.047 -9.134 -2.913 1.00 96.50 85 LEU A O 1
ATOM 680 N N . GLU A 1 86 ? 1.910 -8.985 -3.597 1.00 96.12 86 GLU A N 1
ATOM 681 C CA . GLU A 1 86 ? 2.198 -9.036 -5.035 1.00 96.12 86 GLU A CA 1
ATOM 682 C C . GLU A 1 86 ? 3.078 -7.849 -5.474 1.00 96.12 86 GLU A C 1
ATOM 684 O O . GLU A 1 86 ? 4.044 -8.008 -6.226 1.00 96.12 86 GLU A O 1
ATOM 689 N N . SER A 1 87 ? 2.781 -6.641 -4.989 1.00 94.75 87 SER A N 1
ATOM 690 C CA . SER A 1 87 ? 3.592 -5.450 -5.253 1.00 94.75 87 SER A CA 1
ATOM 691 C C . SER A 1 87 ? 5.007 -5.582 -4.688 1.00 94.75 87 SER A C 1
ATOM 693 O O . SER A 1 87 ? 5.969 -5.216 -5.370 1.00 94.75 87 SER A O 1
ATOM 695 N N . LEU A 1 88 ? 5.166 -6.140 -3.484 1.00 93.62 88 LEU A N 1
ATOM 696 C CA . LEU A 1 88 ? 6.483 -6.385 -2.896 1.00 93.62 88 LEU A CA 1
ATOM 697 C C . LEU A 1 88 ? 7.287 -7.403 -3.713 1.00 93.62 88 LEU A C 1
ATOM 699 O O . LEU A 1 88 ? 8.465 -7.163 -3.980 1.00 93.62 88 LEU A O 1
ATOM 703 N N . GLU A 1 89 ? 6.662 -8.496 -4.154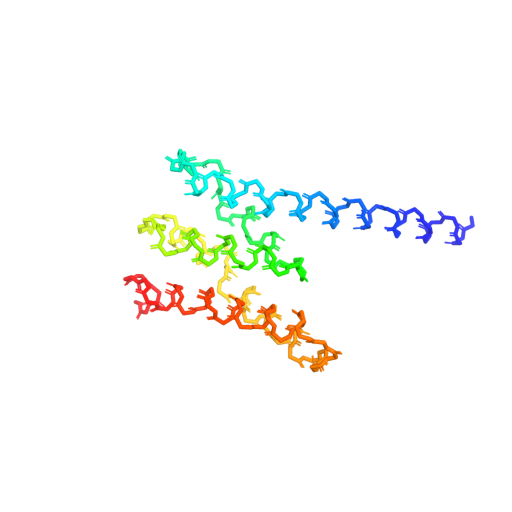 1.00 93.56 89 GLU A N 1
ATOM 704 C CA . GLU A 1 89 ? 7.298 -9.496 -5.019 1.00 93.56 89 GLU A CA 1
ATOM 705 C C . GLU A 1 89 ? 7.785 -8.864 -6.331 1.00 93.56 89 GLU A C 1
ATOM 707 O O . GLU A 1 89 ? 8.950 -9.018 -6.710 1.00 93.56 89 GLU A O 1
ATOM 712 N N . LYS A 1 90 ? 6.938 -8.059 -6.986 1.00 91.69 90 LYS A N 1
ATOM 713 C CA . LYS A 1 90 ? 7.293 -7.330 -8.215 1.00 91.69 90 LYS A CA 1
ATOM 714 C C . LYS A 1 90 ? 8.446 -6.353 -8.007 1.00 91.69 90 LYS A C 1
ATOM 716 O O . LYS A 1 90 ? 9.301 -6.231 -8.884 1.00 91.69 90 LYS A O 1
ATOM 721 N N . LEU A 1 91 ? 8.472 -5.635 -6.883 1.00 90.56 91 LEU A N 1
ATOM 722 C CA . LEU A 1 91 ? 9.571 -4.727 -6.551 1.00 90.56 91 LEU A CA 1
ATOM 723 C C . LEU A 1 91 ? 10.868 -5.494 -6.261 1.00 90.56 91 LEU A C 1
ATOM 725 O O . LEU A 1 91 ? 11.932 -5.051 -6.688 1.00 90.56 91 LEU A O 1
ATOM 729 N N . GLY A 1 92 ? 10.786 -6.643 -5.588 1.00 88.25 92 GLY A N 1
ATOM 730 C CA . GLY A 1 92 ? 11.932 -7.512 -5.313 1.00 88.25 92 GLY A CA 1
ATOM 731 C C . GLY A 1 92 ? 12.527 -8.127 -6.581 1.00 88.25 92 GLY A C 1
ATOM 732 O O . GLY A 1 92 ? 13.745 -8.134 -6.750 1.00 88.25 92 GLY A O 1
ATOM 733 N N . ALA A 1 93 ? 11.680 -8.556 -7.521 1.00 87.81 93 ALA A N 1
ATOM 734 C CA . ALA A 1 93 ? 12.104 -9.129 -8.801 1.00 87.81 93 ALA A CA 1
ATOM 735 C C . ALA A 1 93 ? 12.851 -8.130 -9.706 1.00 87.81 93 ALA A C 1
ATOM 737 O O . ALA A 1 93 ? 13.648 -8.541 -10.549 1.00 87.81 93 ALA A O 1
ATOM 738 N N . ARG A 1 94 ? 12.629 -6.818 -9.532 1.00 81.25 94 ARG A N 1
ATOM 739 C CA . ARG A 1 94 ? 13.374 -5.760 -10.244 1.00 81.25 94 ARG A CA 1
ATOM 740 C C . ARG A 1 94 ? 14.807 -5.584 -9.729 1.00 81.25 94 ARG A C 1
ATOM 742 O O . ARG A 1 94 ? 15.627 -4.996 -10.429 1.00 81.25 94 ARG A O 1
ATOM 749 N N . GLY A 1 95 ? 15.119 -6.108 -8.542 1.00 73.25 95 GLY A N 1
ATOM 750 C CA . GLY A 1 95 ? 16.403 -5.912 -7.874 1.00 73.25 95 GLY A CA 1
ATOM 751 C C . GLY A 1 95 ? 16.597 -4.490 -7.333 1.00 73.25 95 GLY A C 1
ATOM 752 O O . GLY A 1 95 ? 15.665 -3.690 -7.265 1.00 73.25 95 GLY A O 1
ATOM 753 N N . PHE A 1 96 ? 17.829 -4.176 -6.923 1.00 72.88 96 PHE A N 1
ATOM 754 C CA . PHE A 1 96 ? 18.204 -2.888 -6.325 1.00 72.88 96 PHE A CA 1
ATOM 755 C C . PHE A 1 96 ? 18.960 -2.005 -7.326 1.00 72.88 96 PHE A C 1
ATOM 757 O O . PHE A 1 96 ? 20.137 -1.700 -7.139 1.00 72.88 96 PHE A O 1
ATOM 764 N N . SER A 1 97 ? 18.303 -1.618 -8.420 1.00 79.38 97 SER A N 1
ATOM 765 C CA . SER A 1 97 ? 18.918 -0.780 -9.461 1.00 79.38 97 SER A CA 1
ATOM 766 C C . SER A 1 97 ? 19.172 0.665 -9.025 1.00 79.38 97 SER A C 1
ATOM 768 O O . SER A 1 97 ? 20.013 1.342 -9.616 1.00 79.38 97 SER A O 1
ATOM 770 N N . SER A 1 98 ? 18.471 1.151 -7.995 1.00 86.50 98 SER A N 1
ATOM 771 C CA . SER A 1 98 ? 18.618 2.510 -7.475 1.00 86.50 98 SER A CA 1
ATOM 772 C C . SER A 1 98 ? 18.182 2.638 -6.010 1.00 86.50 98 SER A C 1
ATOM 774 O O . SER A 1 98 ? 17.425 1.821 -5.487 1.00 86.50 98 SER A O 1
ATOM 776 N N . VAL A 1 99 ? 18.603 3.727 -5.351 1.00 89.44 99 VAL A N 1
ATOM 777 C CA . VAL A 1 99 ? 18.115 4.100 -4.007 1.00 89.44 99 VAL A CA 1
ATOM 778 C C . VAL A 1 99 ? 16.595 4.295 -3.994 1.00 89.44 99 VAL A C 1
ATOM 780 O O . VAL A 1 99 ? 15.950 3.995 -2.992 1.00 89.44 99 VAL A O 1
ATOM 783 N N . VAL A 1 100 ? 16.011 4.758 -5.103 1.00 87.12 100 VAL A N 1
ATOM 784 C CA . VAL A 1 100 ? 14.562 4.964 -5.239 1.00 87.12 100 VAL A CA 1
ATOM 785 C C . VAL A 1 100 ? 13.810 3.630 -5.229 1.00 87.12 100 VAL A C 1
ATOM 787 O O . VAL A 1 100 ? 12.763 3.523 -4.585 1.00 87.12 100 VAL A O 1
ATOM 790 N N . ASP A 1 101 ? 14.363 2.594 -5.864 1.00 87.12 101 ASP A N 1
ATOM 791 C CA . ASP A 1 101 ? 13.782 1.244 -5.857 1.00 87.12 101 ASP A CA 1
ATOM 792 C C . ASP A 1 101 ? 13.823 0.641 -4.448 1.00 87.12 101 ASP A C 1
ATOM 794 O O . ASP A 1 101 ? 12.804 0.171 -3.936 1.00 87.12 101 ASP A O 1
ATOM 798 N N . THR A 1 102 ? 14.973 0.746 -3.771 1.00 91.75 102 THR A N 1
ATOM 799 C CA . THR A 1 102 ? 15.125 0.317 -2.372 1.00 91.75 102 THR A CA 1
ATOM 800 C C . THR A 1 102 ? 14.165 1.067 -1.453 1.00 91.75 102 THR A C 1
ATOM 802 O O . THR A 1 102 ? 13.515 0.466 -0.597 1.00 91.75 102 THR A O 1
ATOM 805 N N . PHE A 1 103 ? 14.035 2.382 -1.631 1.00 92.56 103 PHE A N 1
ATOM 806 C CA . PHE A 1 103 ? 13.106 3.190 -0.852 1.00 92.56 103 PHE A CA 1
ATOM 807 C C . PHE A 1 103 ? 11.657 2.738 -1.075 1.00 92.56 103 PHE A C 1
ATOM 809 O O . PHE A 1 103 ? 10.931 2.543 -0.103 1.00 92.56 103 PHE A O 1
ATOM 816 N N . SER A 1 104 ? 11.255 2.479 -2.320 1.00 92.19 104 SER A N 1
ATOM 817 C CA . SER A 1 104 ? 9.916 1.968 -2.645 1.00 92.19 104 SER A CA 1
ATOM 818 C C . SER A 1 104 ? 9.636 0.622 -1.966 1.00 92.19 104 SER A C 1
ATOM 820 O O . SER A 1 104 ? 8.573 0.453 -1.369 1.00 92.19 104 SER A O 1
ATOM 822 N N . GLN A 1 105 ? 10.605 -0.303 -1.960 1.00 92.50 105 GLN A N 1
ATOM 823 C CA . GLN A 1 105 ? 10.490 -1.577 -1.234 1.00 92.50 105 GLN A CA 1
ATOM 824 C C . GLN A 1 105 ? 10.293 -1.365 0.274 1.00 92.50 105 GLN A C 1
ATOM 826 O O . GLN A 1 105 ? 9.388 -1.949 0.870 1.00 92.50 105 GLN A O 1
ATOM 831 N N . LEU A 1 106 ? 11.085 -0.485 0.896 1.00 94.81 106 LEU A N 1
ATOM 832 C CA . LEU A 1 106 ? 10.964 -0.169 2.325 1.00 94.81 106 LEU A CA 1
ATOM 833 C C . LEU A 1 106 ? 9.598 0.437 2.681 1.00 94.81 106 LEU A C 1
ATOM 835 O O . LEU A 1 106 ? 9.039 0.140 3.743 1.00 94.81 106 LEU A O 1
ATOM 839 N N . GLN A 1 107 ? 9.039 1.273 1.805 1.00 95.38 107 GLN A N 1
ATOM 840 C CA . GLN A 1 107 ? 7.710 1.850 2.011 1.00 95.38 107 GLN A CA 1
ATOM 841 C C . GLN A 1 107 ? 6.596 0.818 1.794 1.00 95.38 107 GLN A C 1
ATOM 843 O O . GLN A 1 107 ? 5.641 0.796 2.571 1.00 95.38 107 GLN A O 1
ATOM 848 N N . CYS A 1 108 ? 6.742 -0.098 0.832 1.00 95.88 108 CYS A N 1
ATOM 849 C CA . CYS A 1 108 ? 5.819 -1.223 0.652 1.00 95.88 108 CYS A CA 1
ATOM 850 C C . CYS A 1 108 ? 5.796 -2.132 1.896 1.00 95.88 108 CYS A C 1
ATOM 852 O O . CYS A 1 108 ? 4.732 -2.426 2.440 1.00 95.88 108 CYS A O 1
ATOM 854 N N . VAL A 1 109 ? 6.968 -2.478 2.441 1.00 96.12 109 VAL A N 1
ATOM 855 C CA . VAL A 1 109 ? 7.084 -3.209 3.720 1.00 96.12 109 VAL A CA 1
ATOM 856 C C . VAL A 1 109 ? 6.461 -2.426 4.879 1.00 96.12 109 VAL A C 1
ATOM 858 O O . VAL A 1 109 ? 5.866 -3.008 5.786 1.00 96.12 109 VAL A O 1
ATOM 861 N N . SER A 1 110 ? 6.555 -1.096 4.860 1.00 97.06 110 SER A N 1
ATOM 862 C CA . SER A 1 110 ? 5.912 -0.255 5.873 1.00 97.06 110 SER A CA 1
ATOM 863 C C . SER A 1 110 ? 4.383 -0.297 5.797 1.00 97.06 110 SER A C 1
ATOM 865 O O . SER A 1 110 ? 3.743 -0.234 6.846 1.00 97.06 110 SER A O 1
ATOM 867 N N . CYS A 1 111 ? 3.804 -0.445 4.600 1.00 97.12 111 CYS A N 1
ATOM 868 C CA . CYS A 1 111 ? 2.367 -0.677 4.424 1.00 97.12 111 CYS A CA 1
ATOM 869 C C . CYS A 1 111 ? 1.956 -2.031 5.014 1.00 97.12 111 CYS A C 1
ATOM 871 O O . CYS A 1 111 ? 1.048 -2.079 5.838 1.00 97.12 111 CYS A O 1
ATOM 873 N N . LEU A 1 112 ? 2.679 -3.108 4.677 1.00 96.56 112 LEU A N 1
ATOM 874 C CA . LEU A 1 112 ? 2.436 -4.447 5.237 1.00 96.56 112 LEU A CA 1
ATOM 875 C C . LEU A 1 112 ? 2.469 -4.431 6.766 1.00 96.56 112 LEU A C 1
ATOM 877 O O . LEU A 1 112 ? 1.568 -4.942 7.423 1.00 96.56 112 LEU A O 1
ATOM 881 N N . ARG A 1 113 ? 3.480 -3.778 7.349 1.00 96.44 113 ARG A N 1
ATOM 882 C CA . ARG A 1 113 ? 3.583 -3.619 8.804 1.00 96.44 113 ARG A CA 1
ATOM 883 C C . ARG A 1 113 ? 2.390 -2.866 9.390 1.00 96.44 113 ARG A C 1
ATOM 885 O O . ARG A 1 113 ? 1.942 -3.217 10.473 1.00 96.44 113 ARG A O 1
ATOM 892 N N . ALA A 1 114 ? 1.896 -1.829 8.713 1.00 96.38 114 ALA A N 1
ATOM 893 C CA . ALA A 1 114 ? 0.731 -1.081 9.178 1.00 96.38 114 ALA A CA 1
ATOM 894 C C . ALA A 1 114 ? -0.534 -1.954 9.198 1.00 96.38 114 ALA A C 1
ATOM 896 O O . ALA A 1 114 ? -1.274 -1.900 10.175 1.00 96.38 114 ALA A O 1
ATOM 897 N N . VAL A 1 115 ? -0.733 -2.797 8.178 1.00 95.81 115 VAL A N 1
ATOM 898 C CA . VAL A 1 115 ? -1.842 -3.764 8.129 1.00 95.81 115 VAL A CA 1
ATOM 899 C C . VAL A 1 115 ? -1.716 -4.798 9.249 1.00 95.81 115 VAL A C 1
ATOM 901 O O . VAL A 1 115 ? -2.641 -4.946 10.042 1.00 95.81 115 VAL A O 1
ATOM 904 N N . MET A 1 116 ? -0.559 -5.459 9.372 1.00 92.38 116 MET A N 1
ATOM 905 C CA . MET A 1 116 ? -0.332 -6.511 10.379 1.00 92.38 116 MET A CA 1
ATOM 906 C C . MET A 1 116 ? -0.404 -5.998 11.823 1.00 92.38 116 MET A C 1
ATOM 908 O O . MET A 1 116 ? -0.709 -6.758 12.730 1.00 92.38 116 MET A O 1
ATOM 912 N N . ASN A 1 117 ? -0.123 -4.714 12.053 1.00 91.25 117 ASN A N 1
ATOM 913 C CA . ASN A 1 117 ? -0.240 -4.104 13.379 1.00 91.25 117 ASN A CA 1
ATOM 914 C C . ASN A 1 117 ? -1.640 -3.534 13.663 1.00 91.25 117 ASN A C 1
ATOM 916 O O . ASN A 1 117 ? -1.864 -2.987 14.745 1.00 91.25 117 ASN A O 1
ATOM 920 N N . SER A 1 118 ? -2.570 -3.602 12.709 1.00 88.62 118 SER A N 1
ATOM 921 C CA . SER A 1 118 ? -3.964 -3.249 12.965 1.00 88.62 118 SER A CA 1
ATOM 922 C C . SER A 1 118 ? -4.632 -4.342 13.804 1.00 88.62 118 SER A C 1
ATOM 924 O O . SER A 1 118 ? -4.287 -5.514 13.684 1.00 88.62 118 SER A O 1
ATOM 926 N N . GLN A 1 119 ? -5.612 -3.979 14.639 1.00 76.06 119 GLN A N 1
ATOM 927 C CA . GLN A 1 119 ? -6.316 -4.961 15.479 1.00 76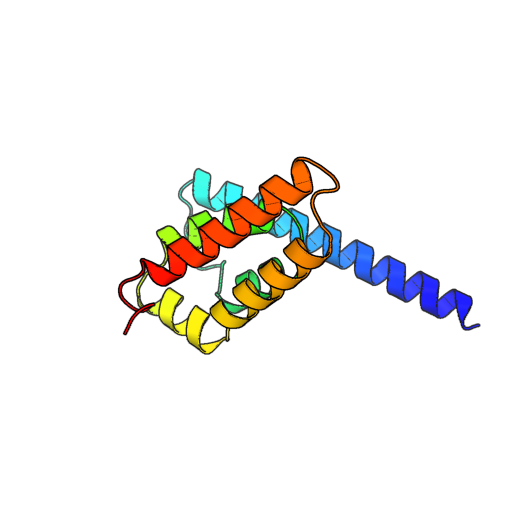.06 119 GLN A CA 1
ATOM 928 C C . GLN A 1 119 ? -7.010 -6.066 14.673 1.00 76.06 119 GLN A C 1
ATOM 930 O O . GLN A 1 119 ? -7.205 -7.148 15.197 1.00 76.06 119 GLN A O 1
ATOM 935 N N . VAL A 1 120 ? -7.374 -5.780 13.421 1.00 77.75 120 VAL A N 1
ATOM 936 C CA . VAL A 1 120 ? -8.071 -6.711 12.523 1.00 77.75 120 VAL A CA 1
ATOM 937 C C . VAL A 1 120 ? -7.098 -7.577 11.727 1.00 77.75 120 VAL 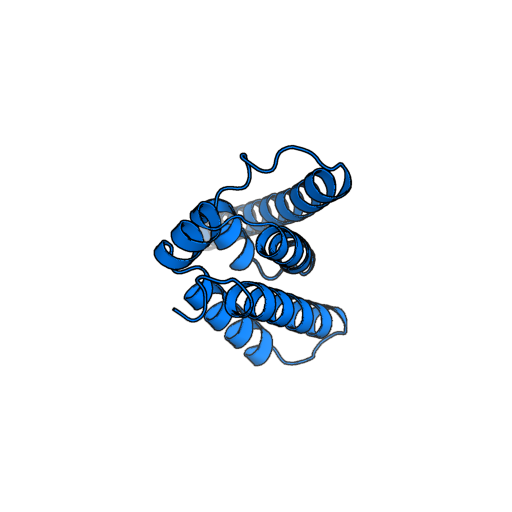A C 1
ATOM 939 O O . VAL A 1 120 ? -7.421 -8.700 11.380 1.00 77.75 120 VAL A O 1
ATOM 942 N N . GLY A 1 121 ? -5.898 -7.075 11.421 1.00 62.78 121 GLY A N 1
ATOM 943 C CA . GLY A 1 121 ? -4.983 -7.712 10.467 1.00 62.78 121 GLY A CA 1
ATOM 944 C C . GLY A 1 121 ? -4.370 -9.044 10.914 1.00 62.78 121 GLY A C 1
ATOM 945 O O . GLY A 1 121 ? -3.632 -9.640 10.134 1.00 62.78 121 GLY A O 1
ATOM 946 N N . LEU A 1 122 ? -4.634 -9.488 12.147 1.00 59.88 122 LEU A N 1
ATOM 947 C CA . LEU A 1 122 ? -4.168 -10.756 12.725 1.00 59.88 122 LEU A CA 1
ATOM 948 C C . LEU A 1 122 ? -5.313 -11.613 13.300 1.00 59.88 122 LEU A C 1
ATOM 950 O O . LEU A 1 122 ? -5.021 -12.651 13.897 1.00 59.88 122 LEU A O 1
ATOM 954 N N . GLU A 1 123 ? -6.568 -11.161 13.184 1.00 56.03 123 GLU A N 1
ATOM 955 C CA . GLU A 1 123 ? -7.753 -11.936 13.594 1.00 56.03 123 GLU A CA 1
ATOM 956 C C . GLU A 1 123 ? -8.114 -13.016 12.564 1.00 56.03 123 GLU A C 1
ATOM 958 O O . GLU A 1 123 ? -7.897 -12.793 11.350 1.00 56.03 123 GLU A O 1
#

InterPro domains:
  IPR010473 Formin, GTPase-binding domain [PF06371] (63-123)
  IPR010473 Formin, GTPase-binding domain [SM01140] (12-122)
  IPR011989 Armadillo-like helical [G3DSA:1.25.10.10] (46-123)
  IPR016024 Armadillo-type fold [SSF48371] (38-123)

Solvent-accessible surface area (backbone atoms only — not comparable to full-atom values): 6748 Å² total; per-residue (Å²): 112,71,68,66,50,50,54,50,53,52,52,52,53,53,51,52,51,55,51,47,52,51,49,18,53,48,48,41,48,38,64,73,70,67,49,85,61,80,89,67,42,48,69,61,54,45,60,35,56,74,45,96,45,50,54,29,30,50,30,48,25,56,47,50,68,67,51,52,74,68,56,51,48,53,24,50,75,69,42,38,62,59,50,51,53,54,42,46,51,57,50,56,76,68,48,77,84,41,74,65,50,49,48,30,48,54,27,43,52,45,30,53,51,27,45,56,71,35,88,66,57,76,108

Sequence (123 aa):
DARGRWRRAVQLSLGVARQVEAEGERLLQDINSGQDLSQWEPDLCIQMLRIPAAQNYVAISKLLKRANKKWMLEFLECDGLGVLLESLEKLGARGFSSVVDTFSQLQCVSCLRAVMNSQVGLE

Mean predicted aligned error: 5.68 Å